Protein 6AVA (pdb70)

Foldseek 3Di:
DALAWQDPPPPCRQVVLCVSQVNAWDHDDGGTGGDHD/DDFQAFADPPPPCRQVVLCVSQVNAWDHDDGGIHGPHD

Nearest PDB structures (foldseek):
  6ava-assembly1_A  TM=1.028E+00  e=2.192E-07  Mesobuthus eupeus
  7x4d-assembly1_A  TM=9.533E-01  e=2.392E-04  Leiurus quinquestriatus quinquestriatus
  1sis-assembly1_A  TM=8.670E-01  e=9.977E-05  Mesobuthus eupeus
  7x41-assembly1_A  TM=9.484E-01  e=3.983E-04  Leiurus quinquestriatus quinquestriatus
  7x43-assembly1_A  TM=9.457E-01  e=7.135E-04  Leiurus quinquestriatus quinquestriatus

B-factor: mean 16.2, std 5.98, range [8.4, 52.7]

Radius of gyration: 11.6 Å; Cα contacts (8 Å, |Δi|>4): 159; chains: 2; bounding box: 26×28×29 Å

InterPro domains:
  IPR007958 Scorpion short chain toxin, chloride channel inhibitor [PF05294] (2-33)
  IPR007958 Scorpion short chain toxin, chloride channel inhibitor [PS51200] (2-33)
  IPR036574 Knottin, scorpion toxin-like superfamily [SSF57095] (1-35)

Secondary structure (DSSP, 8-state):
--SEE--TT-TTHHHHHHHHTTT-EEEETTEEEET--/---SEE--TT-TTHHHHHHHHTTT-EEEETTEEEET--

Structure (mmCIF, N/CA/C/O backbone):
data_6AVA
#
_entry.id   6AVA
#
_cell.length_a   41.437
_cell.length_b   41.437
_cell.length_c   88.093
_cell.angle_alpha   90.00
_cell.angle_beta   90.00
_cell.angle_gamma   90.00
#
_symmetry.space_group_name_H-M   'P 43 21 2'
#
loop_
_entity.id
_entity.type
_entity.pdbx_description
1 polymer Insectotoxin-I1
2 water water
#
loop_
_atom_site.group_PDB
_atom_site.id
_atom_site.type_symbol
_atom_site.label_atom_id
_atom_site.label_alt_id
_atom_site.label_comp_id
_atom_site.label_asym_id
_atom_site.label_entity_id
_atom_site.label_seq_id
_atom_site.pdbx_PDB_ins_code
_atom_site.Cartn_x
_atom_site.Cartn_y
_atom_site.Cartn_z
_atom_site.occupancy
_atom_site.B_iso_or_equiv
_atom_site.auth_seq_id
_atom_site.auth_comp_id
_atom_site.auth_asym_id
_atom_site.auth_atom_id
_atom_site.pdbx_PDB_model_num
ATOM 1 N N . SER A 1 2 ? -23.156 -13.947 -13.418 1.00 24.45 2 SER A N 1
ATOM 2 C CA . SER A 1 2 ? -22.384 -13.140 -14.414 1.00 23.68 2 SER A CA 1
ATOM 3 C C . SER A 1 2 ? -21.705 -11.931 -13.756 1.00 21.69 2 SER A C 1
ATOM 4 O O . SER A 1 2 ? -21.894 -11.663 -12.559 1.00 23.31 2 SER A O 1
ATOM 7 N N . MET A 1 3 ? -20.909 -11.215 -14.540 1.00 26.10 3 MET A N 1
ATOM 8 C CA . MET A 1 3 ? -20.286 -9.985 -14.076 1.00 22.21 3 MET A CA 1
ATOM 9 C C . MET A 1 3 ? -21.270 -8.809 -14.071 1.00 19.50 3 MET A C 1
ATOM 10 O O . MET A 1 3 ? -22.217 -8.761 -14.850 1.00 19.96 3 MET A O 1
ATOM 15 N N . CYS A 1 4 ? -21.022 -7.860 -13.184 1.00 16.43 4 CYS A N 1
ATOM 16 C CA . CYS A 1 4 ? -21.760 -6.597 -13.172 1.00 14.85 4 CYS A CA 1
ATOM 17 C C . CYS A 1 4 ? -21.389 -5.737 -14.396 1.00 13.95 4 CYS A C 1
ATOM 18 O O . CYS A 1 4 ? -22.243 -5.097 -14.991 1.00 13.94 4 CYS A O 1
ATOM 21 N N . MET A 1 5 ? -20.109 -5.740 -14.753 1.00 12.96 5 MET A N 1
ATOM 22 C CA . MET A 1 5 ? -19.596 -4.956 -15.881 1.00 12.74 5 MET A CA 1
ATOM 23 C C . MET A 1 5 ? -18.186 -5.440 -16.187 1.00 12.49 5 MET A C 1
ATOM 24 O O . MET A 1 5 ? -17.608 -6.165 -15.384 1.00 12.27 5 MET A O 1
ATOM 29 N N . PRO A 1 6 ? -17.605 -5.014 -17.321 1.00 12.64 6 PRO A N 1
ATOM 30 C CA . PRO A 1 6 ? -16.163 -5.275 -17.512 1.00 12.64 6 PRO A CA 1
ATOM 31 C C . PRO A 1 6 ? -15.275 -4.468 -16.581 1.00 11.59 6 PRO A C 1
ATOM 32 O O . PRO A 1 6 ? -15.668 -3.383 -16.146 1.00 10.98 6 PRO A O 1
ATOM 36 N N . CYS A 1 7 ? -14.105 -5.017 -16.262 1.00 11.74 7 CYS A N 1
ATOM 37 C CA . CYS A 1 7 ? -13.005 -4.245 -15.701 1.00 11.33 7 CYS A CA 1
ATOM 38 C C . CYS A 1 7 ? -12.000 -3.952 -16.804 1.00 11.71 7 CYS A C 1
ATOM 39 O O . CYS A 1 7 ? -11.565 -4.838 -17.527 1.00 12.58 7 CYS A O 1
ATOM 42 N N . PHE A 1 8 ? -11.660 -2.677 -16.925 1.00 11.23 8 PHE A N 1
ATOM 43 C CA . PHE A 1 8 ? -10.770 -2.201 -17.968 1.00 11.63 8 PHE A CA 1
ATOM 44 C C . PHE A 1 8 ? -9.447 -1.819 -17.324 1.00 11.85 8 PHE A C 1
ATOM 45 O O . PHE A 1 8 ? -9.421 -1.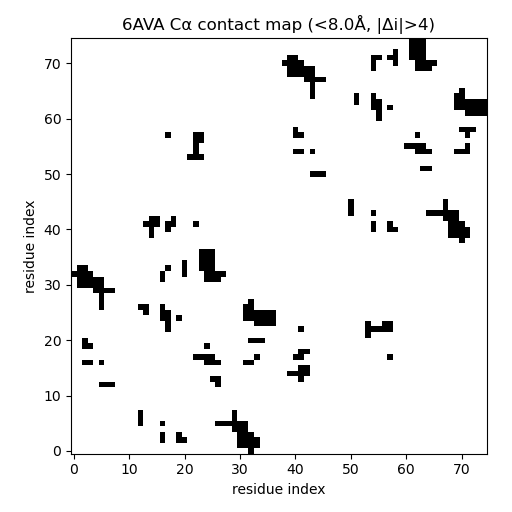045 -16.358 1.00 11.35 8 PHE A O 1
ATOM 53 N N . THR A 1 9 ? -8.357 -2.363 -17.864 1.00 12.81 9 THR A N 1
ATOM 54 C CA . THR A 1 9 ? -7.020 -2.128 -17.346 1.00 13.39 9 THR A CA 1
ATOM 55 C C . THR A 1 9 ? -6.641 -0.642 -17.290 1.00 13.08 9 THR A C 1
ATOM 56 O O . THR A 1 9 ? -6.034 -0.211 -16.314 1.00 13.18 9 THR A O 1
ATOM 60 N N . THR A 1 10 ? -6.996 0.121 -18.329 1.00 12.89 10 THR A N 1
ATOM 61 C CA . THR A 1 10 ? -6.569 1.518 -18.459 1.00 13.00 10 THR A CA 1
ATOM 62 C C . THR A 1 10 ? -7.481 2.540 -17.743 1.00 12.23 10 THR A C 1
ATOM 63 O O . THR A 1 10 ? -7.214 3.732 -17.812 1.00 12.50 10 THR A O 1
ATOM 67 N N . ARG A 1 11 ? -8.523 2.081 -17.035 1.00 11.48 11 ARG A N 1
ATOM 68 C CA . ARG A 1 11 ? -9.270 2.947 -16.121 1.00 11.10 11 ARG A CA 1
ATOM 69 C C . ARG A 1 11 ? -8.610 2.901 -14.738 1.00 11.24 11 ARG A C 1
ATOM 70 O O . ARG A 1 11 ? -8.707 1.881 -14.060 1.00 11.02 11 ARG A O 1
ATOM 78 N N . PRO A 1 12 ? -7.936 3.996 -14.311 1.00 11.92 12 PRO A N 1
ATOM 79 C CA . PRO A 1 12 ? -7.283 3.954 -12.984 1.00 12.44 12 PRO A CA 1
ATOM 80 C C . PRO A 1 12 ? -8.252 3.958 -11.801 1.00 12.10 12 PRO A C 1
ATOM 81 O O . PRO A 1 12 ? -7.866 3.633 -10.679 1.00 12.63 12 PRO A O 1
ATOM 85 N N . ASP A 1 13 ? -9.502 4.319 -12.051 1.00 11.63 13 ASP A N 1
ATOM 86 C CA . ASP A 1 13 ? -10.548 4.259 -11.039 1.00 11.37 13 ASP A CA 1
ATOM 87 C C . ASP A 1 13 ? -11.444 3.013 -11.204 1.00 10.40 13 ASP A C 1
ATOM 88 O O . ASP A 1 13 ? -12.591 3.009 -10.758 1.00 10.07 13 ASP A O 1
ATOM 93 N N . MET A 1 14 ? -10.912 1.941 -11.802 1.00 10.13 14 MET A N 1
ATOM 94 C CA . MET A 1 14 ? -11.728 0.769 -12.112 1.00 9.61 14 MET A CA 1
ATOM 95 C C . MET A 1 14 ? -12.358 0.127 -10.880 1.00 9.40 14 MET A C 1
ATOM 96 O O . MET A 1 14 ? -13.539 -0.209 -10.913 1.00 9.14 14 MET A O 1
ATOM 101 N N . ALA A 1 15 ? -11.586 -0.022 -9.805 1.00 9.80 15 ALA A N 1
ATOM 102 C CA . ALA A 1 15 ? -12.085 -0.600 -8.542 1.00 9.84 15 ALA A CA 1
ATOM 103 C C . ALA A 1 15 ? -13.284 0.152 -8.016 1.00 9.69 15 ALA A C 1
ATOM 104 O O . ALA A 1 15 ? -14.256 -0.457 -7.567 1.00 9.64 15 ALA A O 1
ATOM 106 N N . GLN A 1 16 ? -13.217 1.477 -8.098 1.00 9.91 16 GLN A N 1
ATOM 107 C CA . GLN A 1 16 ? -14.291 2.353 -7.631 1.00 10.19 16 GLN A CA 1
ATOM 108 C C . GLN A 1 16 ? -15.548 2.186 -8.477 1.00 9.74 16 GLN A C 1
ATOM 109 O O . GLN A 1 16 ? -16.647 2.107 -7.935 1.00 9.79 16 GLN A O 1
ATOM 115 N N . GLN A 1 17 ? -15.364 2.132 -9.800 1.00 9.44 17 GLN A N 1
ATOM 116 C CA . GLN A 1 17 ? -16.465 1.891 -10.736 1.00 9.31 17 GLN A CA 1
ATOM 117 C C . GLN A 1 17 ? -17.085 0.510 -10.553 1.00 9.05 17 GLN A C 1
ATOM 118 O O . GLN A 1 17 ? -18.303 0.368 -10.647 1.00 9.18 17 GLN A O 1
ATOM 124 N N . CYS A 1 18 ? -16.252 -0.496 -10.302 1.00 9.02 18 CYS A N 1
ATOM 125 C CA . CYS A 1 18 ? -16.757 -1.840 -10.022 1.00 9.13 18 CYS A CA 1
ATOM 126 C C . CYS A 1 18 ? -17.603 -1.842 -8.732 1.00 9.50 18 CYS A C 1
ATOM 127 O O . CYS A 1 18 ? -18.675 -2.413 -8.699 1.00 9.73 18 CYS A O 1
ATOM 130 N N . ARG A 1 19 ? -17.142 -1.161 -7.697 1.00 10.12 19 ARG A N 1
ATOM 131 C CA . ARG A 1 19 ? -17.919 -1.060 -6.455 1.00 10.82 19 ARG A CA 1
ATOM 132 C C . ARG A 1 19 ? -19.212 -0.245 -6.612 1.00 11.07 19 ARG A C 1
ATOM 133 O O . ARG A 1 19 ? -20.244 -0.615 -6.031 1.00 11.36 19 ARG A O 1
ATOM 141 N N . ALA A 1 20 ? -19.168 0.829 -7.402 1.00 11.09 20 ALA A N 1
ATOM 142 C CA . ALA A 1 20 ? -20.399 1.535 -7.797 1.00 11.79 20 ALA A CA 1
ATOM 143 C C . ALA A 1 20 ? -21.430 0.582 -8.436 1.00 11.71 20 ALA A C 1
ATOM 144 O O . ALA A 1 20 ? -22.628 0.601 -8.097 1.00 12.22 20 ALA A O 1
ATOM 146 N N . CYS A 1 21 ? -20.941 -0.241 -9.360 1.00 11.24 21 CYS A N 1
ATOM 147 C CA . CYS A 1 21 ? -21.760 -1.231 -10.056 1.00 11.52 21 CYS A CA 1
ATOM 148 C C . CYS A 1 21 ? -22.363 -2.214 -9.059 1.00 11.42 21 CYS A C 1
ATOM 149 O O . CYS A 1 21 ? -23.547 -2.509 -9.110 1.00 11.97 21 CYS A O 1
ATOM 152 N N . CYS A 1 22 ? -21.517 -2.705 -8.153 1.00 10.90 22 CYS A N 1
ATOM 153 C CA . CYS A 1 22 ? -21.884 -3.750 -7.189 1.00 11.00 22 CYS A CA 1
ATOM 154 C C . CYS A 1 22 ? -22.419 -3.218 -5.850 1.00 11.66 22 CYS A C 1
ATOM 155 O O . CYS A 1 22 ? -22.351 -3.918 -4.830 1.00 12.01 22 CYS A O 1
ATOM 15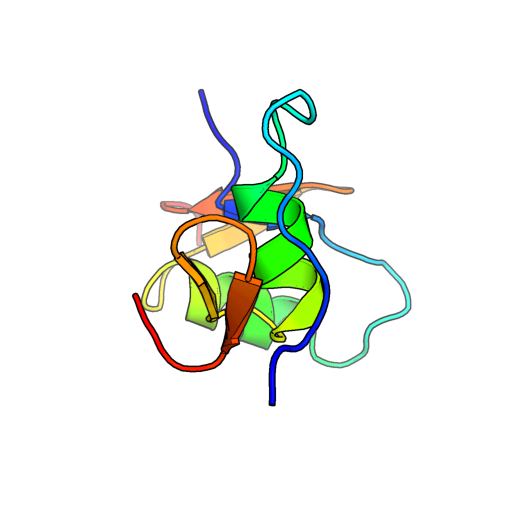8 N N . LYS A 1 23 ? -22.941 -1.991 -5.855 1.00 12.08 23 LYS A N 1
ATOM 159 C CA . LYS A 1 23 ? -23.597 -1.408 -4.689 1.00 13.05 23 LYS A CA 1
ATOM 160 C C . LYS A 1 23 ? -22.702 -1.384 -3.436 1.00 13.06 23 LYS A C 1
ATOM 161 O O . LYS A 1 23 ? -23.185 -1.548 -2.304 1.00 13.94 23 LYS A O 1
ATOM 167 N N . GLY A 1 24 ? -21.403 -1.183 -3.648 1.00 12.34 24 GLY A N 1
ATOM 168 C CA . GLY A 1 24 ? -20.425 -1.086 -2.574 1.00 12.60 24 GLY A CA 1
ATOM 169 C C . GLY A 1 24 ? -19.581 -2.305 -2.271 1.00 12.24 24 GLY A C 1
ATOM 170 O O . GLY A 1 24 ? -18.643 -2.206 -1.488 1.00 12.67 24 GLY A O 1
ATOM 171 N N . ARG A 1 25 ? -19.900 -3.451 -2.867 1.00 11.79 25 ARG A N 1
ATOM 172 C CA . ARG A 1 25 ? -19.120 -4.669 -2.656 1.00 11.90 25 ARG A CA 1
ATOM 173 C C . ARG A 1 25 ? -18.941 -5.477 -3.942 1.00 11.44 25 ARG A C 1
ATOM 174 O O . ARG A 1 25 ? -19.811 -6.254 -4.342 1.00 11.47 25 ARG A O 1
ATOM 182 N N . GLY A 1 26 ? -17.783 -5.306 -4.554 1.00 11.21 26 GLY A N 1
ATOM 183 C CA . GLY A 1 26 ? -17.407 -6.062 -5.735 1.00 11.10 26 GLY A CA 1
ATOM 184 C C . GLY A 1 26 ? -15.939 -5.853 -6.037 1.00 11.23 26 GLY A C 1
ATOM 185 O O . GLY A 1 26 ? -15.329 -4.898 -5.526 1.00 11.36 26 GLY A O 1
ATOM 186 N N . LYS A 1 27 ? -15.377 -6.728 -6.875 1.00 11.57 27 LYS A N 1
ATOM 187 C CA . LYS A 1 27 ? -13.939 -6.747 -7.127 1.00 12.05 27 LYS A CA 1
ATOM 188 C C . LYS A 1 27 ? -13.601 -7.173 -8.566 1.00 12.04 27 LYS A C 1
ATOM 189 O O . LYS A 1 27 ? -14.254 -8.048 -9.138 1.00 12.24 27 LYS A O 1
ATOM 195 N N . CYS A 1 28 ? -12.568 -6.534 -9.127 1.00 11.91 28 CYS A N 1
ATOM 196 C CA . CYS A 1 28 ? -12.089 -6.859 -10.462 1.00 12.17 28 CYS A CA 1
ATOM 197 C C . CYS A 1 28 ? -11.256 -8.137 -10.398 1.00 13.50 28 CYS A C 1
ATOM 198 O O . CYS A 1 28 ? -10.357 -8.257 -9.560 1.00 14.15 28 CYS A O 1
ATOM 201 N N . PHE A 1 29 ? -11.618 -9.099 -11.247 1.00 14.04 29 PHE A N 1
ATOM 202 C CA . PHE A 1 29 ? -10.834 -10.311 -11.488 1.00 15.74 29 PHE A CA 1
ATOM 203 C C . PHE A 1 29 ? -10.567 -10.361 -12.989 1.00 16.26 29 PHE A C 1
ATOM 204 O O . PHE A 1 29 ? -11.470 -10.657 -13.791 1.00 16.27 29 PHE A O 1
ATOM 212 N N . GLY A 1 30 ? -9.334 -10.033 -13.368 1.00 16.82 30 GLY A N 1
ATOM 213 C CA . GLY A 1 30 ? -9.003 -9.835 -14.758 1.00 17.20 30 GLY A CA 1
ATOM 214 C C . GLY A 1 30 ? -10.016 -8.890 -15.413 1.00 15.66 30 GLY A C 1
ATOM 215 O O . GLY A 1 30 ? -10.272 -7.797 -14.899 1.00 14.14 30 GLY A O 1
ATOM 216 N N . PRO A 1 31 ? -10.645 -9.320 -16.521 1.00 16.20 31 PRO A N 1
ATOM 217 C CA . PRO A 1 31 ? -11.529 -8.373 -17.195 1.00 15.13 31 PRO A CA 1
ATOM 218 C C . PRO A 1 31 ? -12.970 -8.330 -16.646 1.00 14.24 31 PRO A C 1
ATOM 219 O O . PRO A 1 31 ? -13.832 -7.777 -17.310 1.00 14.05 31 PRO A O 1
ATOM 223 N N . GLN A 1 32 ? -13.223 -8.831 -15.432 1.00 14.02 32 GLN A N 1
ATOM 224 C CA . GLN A 1 32 ? -14.582 -8.995 -14.903 1.00 13.61 32 GLN A CA 1
ATOM 225 C C . GLN A 1 32 ? -14.771 -8.352 -13.526 1.00 12.34 32 GLN A C 1
ATOM 226 O O . GLN A 1 32 ? -14.059 -8.697 -12.571 1.00 12.43 32 GLN A O 1
ATOM 232 N N . CYS A 1 33 ? -15.725 -7.426 -13.435 1.00 11.27 33 CYS A N 1
ATOM 233 C CA . CYS A 1 33 ? -16.193 -6.909 -12.133 1.00 10.51 33 CYS A CA 1
ATOM 234 C C . CYS A 1 33 ? -17.202 -7.900 -11.538 1.00 10.87 33 CYS A C 1
ATOM 235 O O . CYS A 1 33 ? -18.303 -8.064 -12.082 1.00 11.05 33 CYS A O 1
ATOM 238 N N . LEU A 1 34 ? -16.825 -8.550 -10.436 1.00 11.15 34 LEU A N 1
ATOM 239 C CA . LEU A 1 34 ? -17.679 -9.556 -9.785 1.00 11.83 34 LEU A CA 1
ATOM 240 C C . LEU A 1 34 ? -18.142 -9.045 -8.421 1.00 11.46 34 LEU A C 1
ATOM 241 O O . LEU A 1 34 ? -17.318 -8.699 -7.573 1.00 11.29 34 L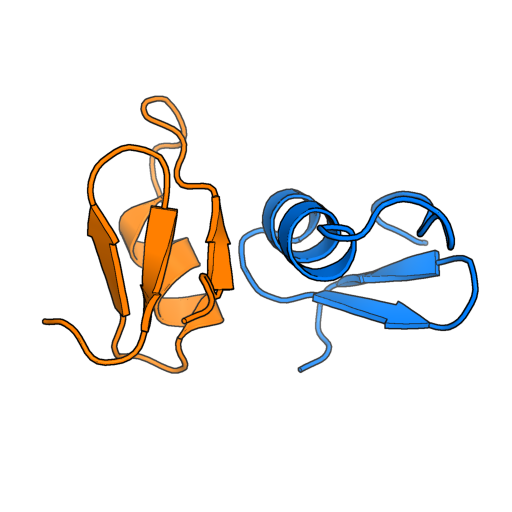EU A O 1
ATOM 246 N N . CYS A 1 35 ? -19.461 -8.956 -8.241 1.00 11.54 35 CYS A N 1
ATOM 247 C CA . CYS A 1 35 ? -20.051 -8.503 -6.983 1.00 11.54 35 CYS A CA 1
ATOM 248 C C . CYS A 1 35 ? -19.935 -9.587 -5.903 1.00 12.56 35 CYS A C 1
ATOM 249 O O . CYS A 1 35 ? -19.918 -10.778 -6.211 1.00 13.34 35 CYS A O 1
ATOM 252 N N . GLY A 1 36 ? -19.844 -9.158 -4.650 1.00 12.75 36 GLY A N 1
ATOM 253 C CA . GLY A 1 36 ? -19.801 -10.076 -3.514 1.00 14.08 36 GLY A CA 1
ATOM 254 C C . GLY A 1 36 ? -18.421 -10.519 -3.087 1.00 14.94 36 GLY A C 1
ATOM 255 O O . GLY A 1 36 ? -18.298 -11.470 -2.327 1.00 16.13 36 GLY A O 1
ATOM 256 N N . TYR A 1 37 ? -17.388 -9.815 -3.549 1.00 14.77 37 TYR A N 1
ATOM 257 C CA . TYR A 1 37 ? -16.012 -10.084 -3.140 1.00 15.86 37 TYR A CA 1
ATOM 258 C C . TYR A 1 37 ? -15.389 -8.820 -2.589 1.00 15.66 37 TYR A C 1
ATOM 259 O O . TYR A 1 37 ? -15.628 -7.718 -3.105 1.00 14.68 37 TYR A O 1
ATOM 268 N N . ASP A 1 38 ? -14.612 -9.000 -1.522 1.00 16.93 38 ASP A N 1
ATOM 269 C CA . ASP A 1 38 ? -13.893 -7.929 -0.870 1.00 17.37 38 ASP A CA 1
ATOM 270 C C . ASP A 1 38 ? -12.462 -7.964 -1.367 1.00 18.25 38 ASP A C 1
ATOM 271 O O . ASP A 1 38 ? -11.821 -9.013 -1.391 1.00 19.51 38 ASP A O 1
ATOM 277 N N . GLY B 1 1 ? -4.112 9.794 -0.973 1.00 22.80 1 GLY B N 1
ATOM 278 C CA . GLY B 1 1 ? -5.491 9.468 -0.504 1.00 21.96 1 GLY B CA 1
ATOM 279 C C . GLY B 1 1 ? -6.282 8.694 -1.545 1.00 20.61 1 GLY B C 1
ATOM 280 O O . GLY B 1 1 ? -6.015 8.793 -2.749 1.00 20.71 1 GLY B O 1
ATOM 281 N N . SER B 1 2 ? -7.255 7.921 -1.069 1.00 33.57 2 SER B N 1
ATOM 282 C CA . SER B 1 2 ? -8.120 7.127 -1.934 1.00 30.16 2 SER B CA 1
ATOM 283 C C . S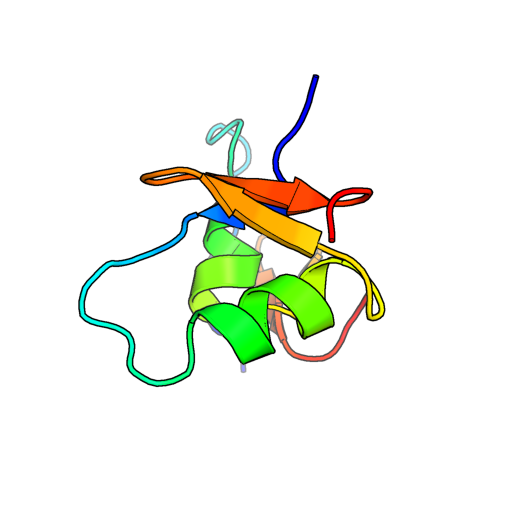ER B 1 2 ? -9.574 7.198 -1.463 1.00 25.96 2 SER B C 1
ATOM 284 O O . SER B 1 2 ? -9.841 7.478 -0.291 1.00 25.62 2 SER B O 1
ATOM 287 N N . MET B 1 3 ? -10.504 6.961 -2.388 1.00 22.47 3 MET B N 1
ATOM 288 C CA . MET B 1 3 ? -11.926 6.850 -2.061 1.00 19.14 3 MET B CA 1
ATOM 289 C C . MET B 1 3 ? -12.339 5.406 -2.330 1.00 17.15 3 MET B C 1
ATOM 290 O O . MET B 1 3 ? -11.824 4.768 -3.251 1.00 17.43 3 MET B O 1
ATOM 295 N N . CYS B 1 4 ? -13.273 4.900 -1.530 1.00 14.95 4 CYS B N 1
ATOM 296 C CA . CYS B 1 4 ? -13.723 3.524 -1.669 1.00 13.67 4 CYS B CA 1
ATOM 297 C C . CYS B 1 4 ? -14.529 3.357 -2.957 1.00 12.86 4 CYS B C 1
ATOM 298 O O . CYS B 1 4 ? -14.330 2.403 -3.703 1.00 13.12 4 CYS B O 1
ATOM 301 N N . MET B 1 5 ? -15.428 4.313 -3.202 1.00 12.04 5 MET B N 1
ATOM 302 C CA . MET B 1 5 ? -16.348 4.291 -4.345 1.00 11.60 5 MET B CA 1
ATOM 303 C C . MET B 1 5 ? -16.910 5.697 -4.518 1.00 11.53 5 MET B C 1
ATOM 304 O O . MET B 1 5 ? -16.748 6.520 -3.610 1.00 11.62 5 MET B O 1
ATOM 309 N N . PRO B 1 6 ? -17.566 5.986 -5.668 1.00 11.67 6 PRO B N 1
ATOM 310 C CA . PRO B 1 6 ? -18.259 7.268 -5.793 1.00 12.02 6 PRO B CA 1
ATOM 311 C C . PRO B 1 6 ? -19.532 7.277 -4.975 1.00 11.41 6 PRO B C 1
ATOM 312 O O . PRO B 1 6 ? -20.051 6.218 -4.641 1.00 10.77 6 PRO B O 1
ATOM 316 N N . CYS B 1 7 ? -19.997 8.473 -4.645 1.00 12.09 7 CYS B N 1
ATOM 317 C CA . CYS B 1 7 ? -21.314 8.689 -4.066 1.00 12.20 7 CYS B CA 1
ATOM 318 C C . CYS B 1 7 ? -22.159 9.421 -5.085 1.00 13.21 7 CYS B C 1
ATOM 319 O O . CYS B 1 7 ? -21.676 10.288 -5.793 1.00 13.88 7 CYS B O 1
ATOM 322 N N . PHE B 1 8 ? -23.423 9.018 -5.141 1.00 13.45 8 PHE B N 1
ATOM 323 C CA . PHE B 1 8 ? -24.372 9.494 -6.101 1.00 14.74 8 PHE B CA 1
ATOM 324 C C . PHE B 1 8 ? -25.522 10.085 -5.311 1.00 15.72 8 PHE B C 1
ATOM 325 O O . PHE B 1 8 ? -26.076 9.431 -4.440 1.00 15.38 8 PHE B O 1
ATOM 333 N N . THR B 1 9 ? -25.844 11.335 -5.609 1.00 17.32 9 THR B N 1
ATOM 334 C CA . THR B 1 9 ? -26.982 12.036 -5.006 1.00 19.01 9 THR B CA 1
ATOM 335 C C . THR B 1 9 ? -28.295 11.250 -5.043 1.00 19.44 9 THR B C 1
ATOM 336 O O . THR B 1 9 ? -29.022 11.213 -4.043 1.00 20.25 9 THR B O 1
ATOM 340 N N . THR B 1 10 ? -28.587 10.635 -6.192 1.00 19.37 10 THR B N 1
ATOM 341 C CA . THR B 1 10 ? -29.914 10.057 -6.444 1.00 20.54 10 THR B CA 1
ATOM 342 C C . THR B 1 10 ? -30.010 8.565 -6.118 1.00 19.44 10 THR B C 1
ATOM 343 O O . THR B 1 10 ? -31.044 7.944 -6.369 1.00 20.51 10 THR B O 1
ATOM 347 N N . ARG B 1 11 ? -28.950 7.991 -5.555 1.00 17.63 11 ARG B N 1
ATOM 348 C CA . ARG B 1 11 ? -29.002 6.613 -5.098 1.00 16.97 11 ARG B CA 1
ATOM 349 C C . ARG B 1 11 ? -29.545 6.610 -3.663 1.00 17.43 11 ARG B C 1
ATOM 350 O O . ARG B 1 11 ? -28.878 7.107 -2.754 1.00 16.71 11 ARG B O 1
ATOM 358 N N . PRO B 1 12 ? -30.752 6.044 -3.449 1.00 18.99 12 PRO B N 1
ATOM 359 C CA . PRO B 1 12 ? -31.423 6.224 -2.142 1.00 20.17 12 PRO B CA 1
ATOM 360 C C . PRO B 1 12 ? -30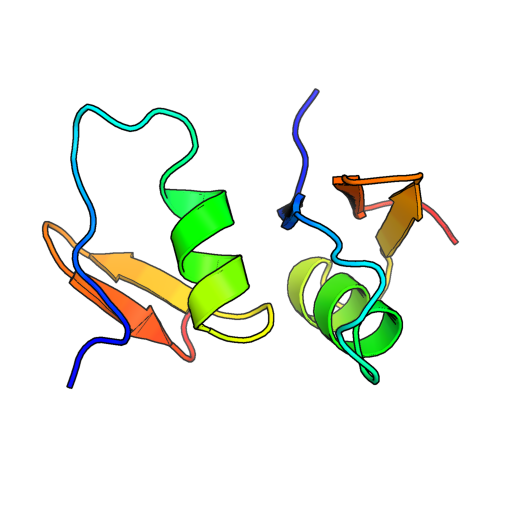.731 5.539 -0.942 1.00 19.09 12 PRO B C 1
ATOM 361 O O . PRO B 1 12 ? -30.855 6.023 0.194 1.00 19.86 12 PRO B O 1
ATOM 365 N N . ASP B 1 13 ? -29.992 4.466 -1.194 1.00 17.64 13 ASP B N 1
ATOM 366 C CA . ASP B 1 13 ? -29.248 3.753 -0.139 1.00 16.84 13 ASP B CA 1
ATOM 367 C C . ASP B 1 13 ? -27.745 4.084 -0.146 1.00 14.65 13 ASP B C 1
ATOM 368 O O . ASP B 1 13 ? -26.922 3.277 0.290 1.00 13.82 13 ASP B O 1
ATOM 373 N N . MET B 1 14 ? -27.393 5.276 -0.610 1.00 14.01 14 MET B N 1
ATOM 374 C CA . MET B 1 14 ? -25.995 5.632 -0.828 1.00 12.48 14 MET B CA 1
ATOM 375 C C . MET B 1 14 ? -25.153 5.562 0.438 1.00 12.00 14 MET B C 1
ATOM 376 O O . MET B 1 14 ? -24.022 5.089 0.402 1.00 11.10 14 MET B O 1
ATOM 381 N N . ALA B 1 15 ? -25.690 6.036 1.558 1.00 12.89 15 ALA B N 1
ATOM 382 C CA . ALA B 1 15 ? -24.951 5.961 2.821 1.00 12.84 15 ALA B CA 1
ATOM 383 C C . ALA B 1 15 ? -24.646 4.510 3.213 1.00 12.32 15 ALA B C 1
ATOM 384 O O . ALA B 1 15 ? -23.545 4.214 3.666 1.00 11.75 15 ALA B O 1
ATOM 386 N N . GLN B 1 16 ? -25.645 3.637 3.056 1.00 12.88 16 GLN B N 1
ATOM 387 C CA . GLN B 1 16 ? -25.533 2.210 3.377 1.00 12.99 16 GLN B CA 1
ATOM 388 C C . GLN B 1 16 ? -24.484 1.524 2.503 1.00 11.76 16 GLN B C 1
ATOM 389 O O . GLN B 1 16 ? -23.681 0.737 3.001 1.00 11.71 16 GLN B O 1
ATOM 395 N N . GLN B 1 17 ? -24.495 1.830 1.208 1.00 11.16 17 GLN B N 1
ATOM 396 C CA . GLN B 1 17 ? -23.484 1.312 0.282 1.00 10.44 17 GLN B CA 1
ATOM 397 C C . GLN B 1 17 ? -22.071 1.811 0.588 1.00 9.80 17 GLN B C 1
ATOM 398 O O . GLN B 1 17 ? -21.099 1.070 0.410 1.00 9.66 17 GLN B O 1
ATOM 404 N N . CYS B 1 18 ? -21.945 3.049 1.058 1.00 9.74 18 CYS B N 1
ATOM 405 C CA . CYS B 1 18 ? -20.613 3.579 1.397 1.00 9.64 18 CYS B CA 1
ATOM 406 C C . CYS B 1 18 ? -20.045 2.900 2.660 1.00 10.15 18 CYS B C 1
ATOM 407 O O . CYS B 1 18 ? -18.847 2.589 2.733 1.00 10.22 18 CYS B O 1
ATOM 410 N N . ARG B 1 19 ? -20.916 2.643 3.631 1.00 10.86 19 ARG B N 1
ATOM 411 C CA . ARG B 1 19 ? -20.550 1.853 4.816 1.00 11.67 19 ARG B CA 1
ATOM 412 C C . ARG B 1 19 ? -20.255 0.395 4.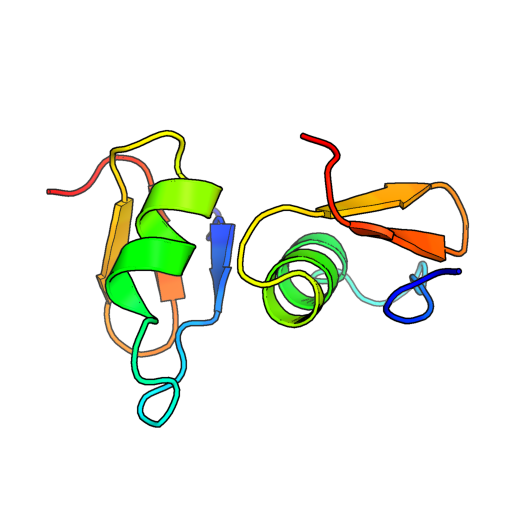474 1.00 11.74 19 ARG B C 1
ATOM 413 O O . ARG B 1 19 ? -19.354 -0.201 5.055 1.00 12.22 19 ARG B O 1
ATOM 421 N N . ALA B 1 20 ? -21.018 -0.189 3.548 1.00 11.65 20 ALA B N 1
ATOM 422 C CA . ALA B 1 20 ? -20.696 -1.535 3.033 1.00 12.08 20 ALA B CA 1
ATOM 423 C C . ALA B 1 20 ? -19.278 -1.541 2.465 1.00 11.83 20 ALA B C 1
ATOM 424 O O . ALA B 1 20 ? -18.471 -2.427 2.790 1.00 12.55 20 ALA B O 1
ATOM 426 N N . CYS B 1 21 ? -18.992 -0.544 1.619 1.00 11.18 21 CYS B N 1
ATOM 427 C CA . CYS B 1 21 ? -17.677 -0.387 0.997 1.00 11.34 21 CYS B CA 1
ATOM 428 C C . CYS B 1 21 ? -16.599 -0.251 2.076 1.00 11.93 21 CYS B C 1
ATOM 429 O O . CYS B 1 21 ? -15.563 -0.905 2.004 1.00 12.80 21 CYS B O 1
ATOM 432 N N . CYS B 1 22 ? -16.889 0.550 3.098 1.00 11.82 22 CYS B N 1
ATOM 433 C CA . CYS B 1 22 ? -15.917 0.882 4.131 1.00 12.70 22 CYS B CA 1
ATOM 434 C C . CYS B 1 22 ? -16.007 0.025 5.408 1.00 13.72 22 CYS B C 1
ATOM 435 O O . CYS B 1 22 ? -15.564 0.447 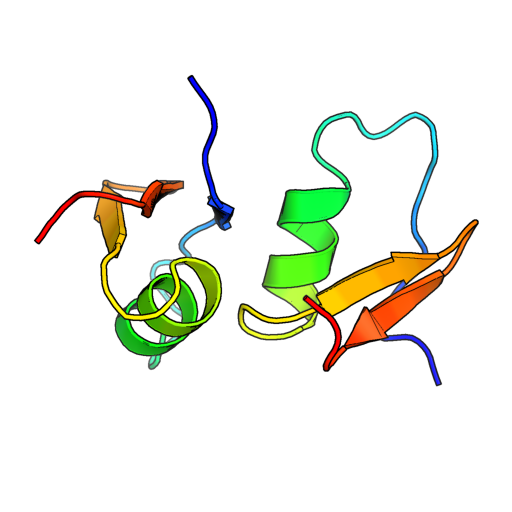6.473 1.00 14.56 22 CYS B O 1
ATOM 438 N N . LYS B 1 23 ? -16.572 -1.179 5.282 1.00 13.96 23 LYS B N 1
ATOM 439 C CA . LYS B 1 23 ? -16.608 -2.156 6.352 1.00 15.32 23 LYS B CA 1
ATOM 440 C C . LYS B 1 23 ? -17.225 -1.608 7.650 1.00 15.70 23 LYS B C 1
ATOM 441 O O . LYS B 1 23 ? -16.767 -1.935 8.739 1.00 16.96 23 LYS B O 1
ATOM 447 N N . GLY B 1 24 ? -18.262 -0.778 7.501 1.00 14.96 24 GLY B N 1
ATOM 448 C CA . GLY B 1 24 ? -19.049 -0.235 8.612 1.00 15.82 24 GLY B CA 1
ATOM 449 C C . GLY B 1 24 ? -18.732 1.189 9.031 1.00 15.99 24 GLY B C 1
ATOM 450 O O . GLY B 1 24 ? -19.476 1.747 9.830 1.00 16.81 24 GLY B O 1
ATOM 451 N N . ARG B 1 25 ? -17.641 1.759 8.495 1.00 15.60 25 ARG B N 1
ATOM 452 C CA . ARG B 1 25 ? -17.177 3.111 8.811 1.00 16.21 25 ARG B CA 1
ATOM 453 C C . ARG B 1 25 ? -16.693 3.870 7.563 1.00 15.36 25 ARG B C 1
ATOM 454 O O . ARG B 1 25 ? -15.515 3.798 7.178 1.00 15.52 25 ARG B O 1
ATOM 462 N N . GLY B 1 26 ? -17.610 4.599 6.938 1.00 14.73 26 GLY B N 1
ATOM 463 C CA . GLY B 1 26 ? -17.264 5.506 5.843 1.00 14.24 26 GLY B CA 1
ATOM 464 C C . GLY B 1 26 ? -18.402 6.472 5.582 1.00 14.31 26 GLY B C 1
ATOM 465 O O . GLY B 1 26 ? -19.541 6.209 5.998 1.00 14.60 26 GLY B O 1
ATOM 466 N N . LYS 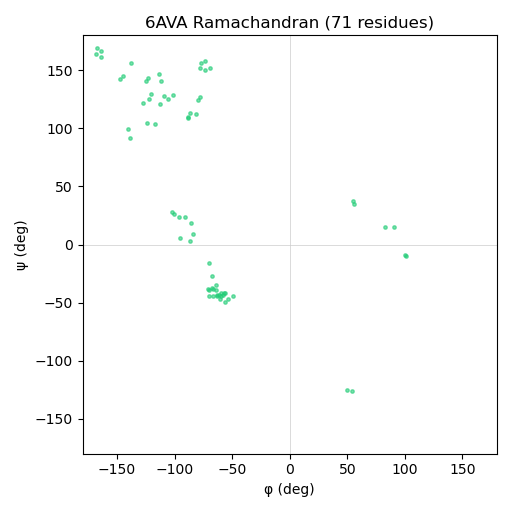B 1 27 ? -18.098 7.580 4.902 1.00 14.49 27 LYS B N 1
ATOM 467 C CA . LYS B 1 27 ? -19.064 8.670 4.705 1.00 15.07 27 LYS B CA 1
ATOM 468 C C . LYS B 1 27 ? -18.888 9.335 3.336 1.00 14.70 27 LYS B C 1
ATOM 469 O O . LYS B 1 27 ? -17.750 9.471 2.842 1.00 14.71 27 LYS B O 1
ATOM 475 N N . CYS B 1 28 ? -20.017 9.760 2.757 1.00 14.40 28 CYS B N 1
ATOM 476 C CA . CYS B 1 28 ? -20.014 10.509 1.504 1.00 14.52 28 CYS B CA 1
ATOM 477 C C . CYS B 1 28 ? -19.680 11.972 1.770 1.00 16.33 28 CYS B C 1
ATOM 478 O O . CYS B 1 28 ? -20.333 12.621 2.568 1.00 17.49 28 CYS B O 1
ATOM 481 N N . PHE B 1 29 ? -18.642 12.464 1.102 1.00 16.85 29 PHE B N 1
ATOM 482 C CA . PHE B 1 29 ? -18.347 13.883 1.046 1.00 18.92 29 PHE B CA 1
ATOM 483 C C . PHE B 1 29 ? -18.468 14.255 -0.420 1.00 19.00 29 PHE B C 1
ATOM 484 O O . PHE B 1 29 ? -17.582 13.936 -1.219 1.00 18.63 29 PHE B O 1
ATOM 492 N N . GLY B 1 30 ? -19.575 14.908 -0.774 1.00 19.68 30 GLY B N 1
ATOM 493 C CA . GLY B 1 30 ? -19.908 15.177 -2.172 1.00 19.77 30 GLY B CA 1
ATOM 494 C C . GLY B 1 30 ? -19.890 13.877 -2.975 1.00 17.51 30 GLY B C 1
ATOM 495 O O . GLY B 1 30 ? -20.531 12.904 -2.588 1.00 16.16 30 GLY B O 1
ATOM 496 N N . PRO B 1 31 ? -19.121 13.836 -4.075 1.00 17.55 31 PRO B N 1
ATOM 497 C CA . PRO B 1 31 ? -19.129 12.663 -4.939 1.00 16.02 31 PRO B CA 1
ATOM 498 C C . PRO B 1 31 ? -18.198 11.516 -4.495 1.00 14.68 31 PRO B C 1
ATOM 499 O O . PRO B 1 31 ? -18.065 10.558 -5.250 1.00 13.91 31 PRO B O 1
ATOM 503 N N . GLN B 1 32 ? -17.596 11.581 -3.296 1.00 14.76 32 GLN B N 1
ATOM 504 C CA . GLN B 1 32 ? -16.614 10.569 -2.830 1.00 14.03 32 GLN B CA 1
ATOM 505 C C . GLN B 1 32 ? -17.029 9.862 -1.531 1.00 13.07 32 GLN B C 1
ATOM 506 O O . GLN B 1 32 ? -17.331 10.524 -0.547 1.00 13.81 32 GLN B O 1
ATOM 512 N N . CYS B 1 33 ? -16.993 8.526 -1.526 1.00 11.92 33 CYS B N 1
ATOM 513 C CA . CYS B 1 33 ? -17.140 7.728 -0.297 1.00 11.39 33 CYS B CA 1
ATOM 514 C C . CYS B 1 33 ? -15.766 7.521 0.333 1.00 12.20 33 CYS B C 1
ATOM 515 O O . CYS B 1 33 ? -14.933 6.773 -0.212 1.00 12.24 33 CYS B O 1
ATOM 518 N N . LEU B 1 34 ? -15.534 8.174 1.478 1.00 13.16 34 LEU B N 1
ATOM 519 C CA . LEU B 1 34 ? -14.264 8.078 2.187 1.00 14.33 34 LEU B CA 1
ATOM 520 C C . LEU B 1 34 ? -14.402 7.203 3.444 1.00 14.30 34 LEU B C 1
ATOM 521 O O . LEU B 1 34 ? -15.268 7.443 4.289 1.00 14.25 34 LEU B O 1
ATOM 526 N N . CYS B 1 35 ? -13.557 6.176 3.541 1.00 14.55 35 CYS B N 1
ATOM 527 C CA . CYS B 1 35 ? -13.543 5.292 4.708 1.00 15.03 35 CYS B CA 1
ATOM 528 C C . CYS B 1 35 ? -12.826 5.993 5.850 1.00 17.04 35 CYS B C 1
ATOM 529 O O . CYS B 1 35 ? -12.027 6.903 5.620 1.00 18.03 35 CYS B O 1
ATOM 532 N N . GLY B 1 36 ? -13.136 5.585 7.080 1.00 17.91 36 GLY B N 1
ATOM 533 C CA . GLY B 1 36 ? -12.497 6.170 8.265 1.00 20.32 36 GLY B CA 1
ATOM 534 C C . GLY B 1 36 ? -13.110 7.479 8.748 1.00 21.60 36 GLY B C 1
ATOM 535 O O . GLY B 1 36 ? -12.493 8.189 9.536 1.00 23.57 36 GLY B O 1
ATOM 536 N N . TYR B 1 37 ? -14.313 7.794 8.259 1.00 21.01 37 TYR B N 1
ATOM 537 C CA . TYR B 1 37 ? -15.099 8.943 8.708 1.00 22.54 37 TYR B CA 1
ATOM 538 C C . TYR B 1 37 ? -16.460 8.474 9.208 1.00 22.32 37 TYR B C 1
ATOM 539 O O . TYR B 1 37 ? -17.035 7.531 8.674 1.00 20.62 37 TYR B O 1
ATOM 548 N N . ASP B 1 38 ? -16.939 9.144 10.252 1.00 24.71 38 ASP B N 1
ATOM 549 C CA . ASP B 1 38 ? -18.247 8.897 10.861 1.00 25.55 38 ASP B CA 1
ATOM 550 C C . ASP B 1 38 ? -19.239 9.988 10.440 1.00 26.47 38 ASP B C 1
ATOM 551 O O . ASP B 1 38 ? -20.428 9.715 10.283 1.00 26.53 38 ASP B O 1
#

Solvent-accessible surface area: 4934 Å² total; per-residue (Å²): 161,76,53,42,60,11,88,141,130,100,138,60,15,43,25,48,0,62,11,42,10,142,2,116,4,85,40,84,64,95,69,0,44,62,36,113,118,140,97,48,16,0,24,12,79,143,126,66,137,57,16,45,108,11,0,114,58,16,11,177,59,126,8,92,40,88,63,97,82,0,39,61,36,110,145

Organism: Mesobuthus eupeus (NCBI:txid34648)

Sequence (75 aa):
SMCMPCFTTRPDMAQQCRACCKGRGKCFGPQCLCGYDGSMCMPCFTTRPDMAQQCRACCKGRGKCFGPQCLCGYD